Protein AF-A0A967QAL9-F1 (afdb_monomer)

Nearest PDB structures (foldseek):
  6nkc-assembly1_A  TM=5.419E-01  e=1.844E+00  metagenome
  7zas-assembly1_dd  TM=5.694E-01  e=4.173E+00  Ixodes ricinus
  8zcr-assembly1_B  TM=6.490E-01  e=5.864E+00  Homo sapiens
  2d26-assembly1_B  TM=6.048E-01  e=6.278E+00  Homo sapiens
  6xir-assembly1_q  TM=4.425E-01  e=6.720E+00  Saccharomyces cerevisiae

Solvent-accessible surface area (backbone atoms only — not comparable to full-atom values): 5343 Å² total; per-residue (Å²): 130,84,91,85,64,97,73,94,63,68,42,78,46,71,44,64,44,80,89,78,73,40,77,76,41,75,46,79,29,59,84,41,72,72,47,50,56,48,47,54,55,53,46,49,57,48,37,30,75,75,68,72,46,76,66,65,62,46,74,56,58,49,90,58,19,33,66,74,51,49,47,45,33,44,77,74,63,63,20,47,73,57,40,50,77,46,135

Mean predicted aligned error: 5.52 Å

Secondary structure (DSSP, 8-state):
--SSS-----EEEEEEETTTTEEEEEEEE-S-HHHHHHHHHHHHHHHHHHH----SEEE--GGG--HHHHHIIIIIT--EEE-----

Radius of gyration: 14.11 Å; Cα contacts (8 Å, |Δi|>4): 112; chains: 1; bounding box: 32×30×39 Å

Foldseek 3Di:
DPPDDDDFDKDKDFDADPVVRDGQDIDIHGPDLVRVLVVVVVSQVVSCVPPVDQAQEDEDEQSQQEPVNCCCQVVPRNHHYPYDHDD

Sequence (87 aa):
ANGDRPFFAYSTNYLVDLENAIIVDVEATAPIRQAEVGAVRDMLVRARSRFDLHPGVLAADTAYGGADMLGWLVEEQDIEPHIPVFD

Structure (mmCIF, N/CA/C/O backbone):
data_AF-A0A967QAL9-F1
#
_entry.id   AF-A0A967QAL9-F1
#
loop_
_atom_site.group_PDB
_atom_site.id
_atom_site.type_symbol
_atom_site.label_atom_id
_atom_site.label_alt_id
_atom_site.label_comp_id
_atom_site.label_asym_id
_atom_site.label_entity_id
_atom_site.label_seq_id
_atom_site.pdbx_PDB_ins_code
_atom_site.Cartn_x
_atom_site.Cartn_y
_atom_site.Cartn_z
_atom_site.occupancy
_atom_site.B_iso_or_equiv
_atom_site.auth_seq_id
_atom_site.auth_comp_id
_atom_site.auth_asym_id
_atom_site.auth_atom_id
_atom_site.pdbx_PDB_model_num
ATOM 1 N N . ALA A 1 1 ? 5.388 -19.598 -19.596 1.00 51.69 1 ALA A N 1
ATOM 2 C CA . ALA A 1 1 ? 5.256 -19.074 -20.971 1.00 51.69 1 ALA A CA 1
ATOM 3 C C . ALA A 1 1 ? 6.422 -19.605 -21.802 1.00 51.69 1 ALA A C 1
ATOM 5 O O . ALA A 1 1 ? 7.548 -19.507 -21.335 1.00 51.69 1 ALA A O 1
ATOM 6 N N . ASN A 1 2 ? 6.170 -20.215 -22.966 1.00 56.53 2 ASN A N 1
ATOM 7 C CA . ASN A 1 2 ? 7.231 -20.660 -23.883 1.00 56.53 2 ASN A CA 1
ATOM 8 C C . ASN A 1 2 ? 7.802 -19.426 -24.604 1.00 56.53 2 ASN A C 1
ATOM 10 O O . ASN A 1 2 ? 7.070 -18.741 -25.316 1.00 56.53 2 ASN A O 1
ATOM 14 N N . GLY A 1 3 ? 9.073 -19.121 -24.339 1.00 57.50 3 GLY A N 1
ATOM 15 C CA . GLY A 1 3 ? 9.732 -17.819 -24.512 1.00 57.50 3 GLY A CA 1
ATOM 16 C C . GLY A 1 3 ? 10.033 -17.325 -25.931 1.00 57.50 3 GLY A C 1
ATOM 17 O O . GLY A 1 3 ? 11.009 -16.608 -26.093 1.00 57.50 3 GLY A O 1
ATOM 18 N N . ASP A 1 4 ? 9.216 -17.647 -26.936 1.00 67.38 4 ASP A N 1
ATOM 19 C CA . ASP A 1 4 ? 9.526 -17.312 -28.340 1.00 67.38 4 ASP A CA 1
ATOM 20 C C . ASP A 1 4 ? 8.714 -16.148 -28.936 1.00 67.38 4 ASP A C 1
ATOM 22 O O . ASP A 1 4 ? 8.899 -15.802 -30.103 1.00 67.38 4 ASP A O 1
ATOM 26 N N . ARG A 1 5 ? 7.812 -15.501 -28.180 1.00 62.53 5 ARG A N 1
ATOM 27 C CA . ARG A 1 5 ? 7.063 -14.323 -28.667 1.00 62.53 5 ARG A CA 1
ATOM 28 C C . ARG A 1 5 ? 6.865 -13.271 -27.570 1.00 62.53 5 ARG A C 1
ATOM 30 O O . ARG A 1 5 ? 6.440 -13.649 -26.478 1.00 62.53 5 ARG A O 1
ATOM 37 N N . PRO A 1 6 ? 7.104 -11.970 -27.843 1.00 60.72 6 PRO A N 1
ATOM 38 C CA . PRO A 1 6 ? 6.687 -10.917 -26.927 1.00 60.72 6 PRO A CA 1
ATOM 39 C C . PRO A 1 6 ? 5.165 -10.983 -26.763 1.00 60.72 6 PRO A C 1
ATOM 41 O O . PRO A 1 6 ? 4.416 -11.005 -27.740 1.00 60.72 6 PRO A O 1
ATOM 44 N N . PHE A 1 7 ? 4.722 -11.079 -25.514 1.00 67.38 7 PHE A N 1
ATOM 45 C CA . PHE A 1 7 ? 3.320 -11.183 -25.127 1.00 67.38 7 PHE A CA 1
ATOM 46 C C . PHE A 1 7 ? 2.961 -9.947 -24.305 1.00 67.38 7 PHE A C 1
ATOM 48 O O . PHE A 1 7 ? 3.685 -9.581 -23.380 1.00 67.38 7 PHE A O 1
ATOM 55 N N . PHE A 1 8 ? 1.848 -9.302 -24.655 1.00 67.06 8 PHE A N 1
ATOM 56 C CA . PHE A 1 8 ? 1.266 -8.249 -23.832 1.00 67.06 8 PHE A CA 1
ATOM 57 C C . PHE A 1 8 ? 0.503 -8.904 -22.678 1.00 67.06 8 PHE A C 1
ATOM 59 O O . PHE A 1 8 ? -0.576 -9.459 -22.885 1.00 67.06 8 PHE A O 1
ATOM 66 N N . ALA A 1 9 ? 1.093 -8.868 -21.484 1.00 69.25 9 ALA A N 1
ATOM 67 C CA . ALA A 1 9 ? 0.428 -9.230 -20.236 1.00 69.25 9 ALA A CA 1
ATOM 68 C C . ALA A 1 9 ? -0.173 -7.991 -19.579 1.00 69.25 9 ALA A C 1
ATOM 70 O O . ALA A 1 9 ? 0.296 -6.880 -19.813 1.00 69.25 9 ALA A O 1
ATOM 71 N N . TYR A 1 10 ? -1.132 -8.211 -18.688 1.00 67.81 10 TYR A N 1
ATOM 72 C CA . TYR A 1 10 ? -1.487 -7.254 -17.650 1.00 67.81 10 TYR A CA 1
ATOM 73 C C . TYR A 1 10 ? -1.481 -7.994 -16.316 1.00 67.81 10 TYR A C 1
ATOM 75 O O . TYR A 1 10 ? -1.993 -9.114 -16.235 1.00 67.81 10 TYR A O 1
ATOM 83 N N . SER A 1 11 ? -0.894 -7.375 -15.298 1.00 75.38 11 SER A N 1
ATOM 84 C CA . SER A 1 11 ? -1.038 -7.808 -13.911 1.00 75.38 11 SER A CA 1
ATOM 85 C C . SER A 1 11 ? -2.332 -7.201 -13.372 1.00 75.38 11 SER A C 1
ATOM 87 O O . SER A 1 11 ? -2.625 -6.032 -13.623 1.00 75.38 11 SER A O 1
ATOM 89 N N . THR A 1 12 ? -3.135 -7.987 -12.656 1.00 84.12 12 THR A N 1
ATOM 90 C CA . THR A 1 12 ? -4.280 -7.462 -11.903 1.00 84.12 12 THR A CA 1
ATOM 91 C C . THR A 1 12 ? -3.881 -7.373 -10.441 1.00 84.12 12 THR A C 1
ATOM 93 O O . THR A 1 12 ? -3.651 -8.401 -9.807 1.00 84.12 12 THR A O 1
ATOM 96 N N . ASN A 1 13 ? -3.784 -6.152 -9.924 1.00 89.12 13 ASN A N 1
ATOM 97 C CA . ASN A 1 13 ? -3.474 -5.891 -8.525 1.00 89.12 13 ASN A CA 1
ATOM 98 C C . ASN A 1 13 ? -4.782 -5.775 -7.751 1.00 89.12 13 ASN A C 1
ATOM 100 O O . ASN A 1 13 ? -5.705 -5.098 -8.200 1.00 89.12 13 ASN A O 1
ATOM 104 N N . TYR A 1 14 ? -4.855 -6.434 -6.601 1.00 93.00 14 TYR A N 1
ATOM 105 C CA . TYR A 1 14 ? -6.029 -6.418 -5.737 1.00 93.00 14 TYR A CA 1
ATOM 106 C C . TYR A 1 14 ? -5.644 -5.804 -4.400 1.00 93.00 14 TYR A C 1
ATOM 108 O O . TYR A 1 14 ? -4.661 -6.229 -3.793 1.00 93.00 14 TYR A O 1
ATOM 116 N N . LEU A 1 15 ? -6.443 -4.855 -3.922 1.00 95.50 15 LEU A N 1
ATOM 117 C CA . LEU A 1 15 ? -6.425 -4.465 -2.520 1.00 95.50 15 LEU A CA 1
ATOM 118 C C . LEU A 1 15 ? -7.489 -5.294 -1.803 1.00 95.50 15 LEU A C 1
ATOM 120 O O . LEU A 1 15 ? -8.662 -5.273 -2.185 1.00 95.50 15 LEU A O 1
ATOM 124 N N . VAL A 1 16 ? -7.068 -6.061 -0.802 1.00 96.56 16 VAL A N 1
ATOM 125 C CA . VAL A 1 16 ? -7.923 -7.025 -0.106 1.00 96.56 16 VAL A CA 1
ATOM 126 C C . VAL A 1 16 ? -7.954 -6.696 1.377 1.00 96.56 16 VAL A C 1
ATOM 128 O O . VAL A 1 16 ? -6.911 -6.602 2.017 1.00 96.56 16 VAL A O 1
ATOM 131 N N . ASP A 1 17 ? -9.159 -6.560 1.918 1.00 96.62 17 ASP A N 1
ATOM 132 C CA . ASP A 1 17 ? -9.398 -6.596 3.353 1.00 96.62 17 ASP A CA 1
ATOM 133 C C . ASP A 1 17 ? -9.277 -8.049 3.829 1.00 96.62 17 ASP A C 1
ATOM 135 O O . ASP A 1 17 ? -10.093 -8.909 3.479 1.00 96.62 17 ASP A O 1
ATOM 139 N N . LEU A 1 18 ? -8.228 -8.319 4.604 1.00 95.44 18 LEU A N 1
ATOM 140 C CA . LEU A 1 18 ? -7.901 -9.655 5.091 1.00 95.44 18 LEU A CA 1
ATOM 141 C C . LEU A 1 18 ? -8.795 -10.113 6.249 1.00 95.44 18 LEU A C 1
ATOM 143 O O . LEU A 1 18 ? -8.925 -11.319 6.454 1.00 95.44 18 LEU A O 1
ATOM 147 N N . GLU A 1 19 ? -9.420 -9.194 6.987 1.00 95.00 19 GLU A N 1
ATOM 148 C CA . GLU A 1 19 ? -10.313 -9.541 8.096 1.00 95.00 19 GLU A CA 1
ATOM 149 C C . GLU A 1 19 ? -11.661 -10.035 7.572 1.00 95.00 19 GLU A C 1
ATOM 151 O O . GLU A 1 19 ? -12.214 -11.016 8.073 1.00 95.00 19 GLU A O 1
ATOM 156 N N . ASN A 1 20 ? -12.168 -9.381 6.524 1.00 95.81 20 ASN A N 1
ATOM 157 C CA . ASN A 1 20 ? -13.486 -9.669 5.958 1.00 95.81 20 ASN A CA 1
ATOM 158 C C . ASN A 1 20 ? -13.436 -10.498 4.664 1.00 95.81 20 ASN A C 1
ATOM 160 O O . ASN A 1 20 ? -14.482 -10.910 4.162 1.00 95.81 20 ASN A O 1
ATOM 164 N N . ALA A 1 21 ? -12.238 -10.764 4.131 1.00 95.31 21 ALA A N 1
ATOM 165 C CA . ALA A 1 21 ? -12.007 -11.451 2.858 1.00 95.31 21 ALA A CA 1
ATOM 166 C C . ALA A 1 21 ? -12.704 -10.769 1.661 1.00 95.31 21 ALA A C 1
ATOM 168 O O . ALA A 1 21 ? -13.284 -11.428 0.793 1.00 95.31 21 ALA A O 1
ATOM 169 N N . ILE A 1 22 ? -12.643 -9.434 1.614 1.00 95.88 22 ILE A N 1
ATOM 170 C CA . ILE A 1 22 ? -13.285 -8.608 0.582 1.00 95.88 22 ILE A CA 1
ATOM 171 C C . ILE A 1 22 ? -12.219 -7.949 -0.291 1.00 95.88 22 ILE A C 1
ATOM 173 O O . ILE A 1 22 ? -11.293 -7.317 0.209 1.00 95.88 22 ILE A O 1
ATOM 177 N N . ILE A 1 23 ? -12.379 -8.041 -1.612 1.00 96.81 23 ILE A N 1
ATOM 178 C CA . ILE A 1 23 ? -11.619 -7.207 -2.550 1.00 96.81 23 ILE A CA 1
ATOM 179 C C . ILE A 1 23 ? -12.230 -5.805 -2.517 1.00 96.81 23 ILE A C 1
ATOM 181 O O . ILE A 1 23 ? -13.379 -5.625 -2.922 1.00 96.81 23 ILE A O 1
ATOM 185 N N . VAL A 1 24 ? -11.473 -4.828 -2.024 1.00 96.56 24 VAL A N 1
ATOM 186 C CA . VAL A 1 24 ? -11.936 -3.442 -1.851 1.00 96.56 24 VAL A CA 1
ATOM 187 C C . VAL A 1 24 ? -11.589 -2.556 -3.047 1.00 96.56 24 VAL A C 1
ATOM 189 O O . VAL A 1 24 ? -12.296 -1.588 -3.321 1.00 96.56 24 VAL A O 1
ATOM 192 N N . ASP A 1 25 ? -10.530 -2.898 -3.783 1.00 96.31 25 ASP A N 1
ATOM 193 C CA . ASP A 1 25 ? -10.123 -2.199 -5.001 1.00 96.31 25 ASP A CA 1
ATOM 194 C C . ASP A 1 25 ? -9.366 -3.143 -5.948 1.00 96.31 25 ASP A C 1
ATOM 196 O O . ASP A 1 25 ? -8.829 -4.175 -5.531 1.00 96.31 25 ASP A O 1
ATOM 200 N N . VAL A 1 26 ? -9.336 -2.790 -7.231 1.00 94.00 26 VAL A N 1
ATOM 201 C CA . VAL A 1 26 ? -8.612 -3.519 -8.269 1.00 94.00 26 VAL A CA 1
ATOM 202 C C . VAL A 1 26 ? -7.989 -2.545 -9.261 1.00 94.00 26 VAL A C 1
ATOM 204 O O . VAL A 1 26 ? -8.637 -1.605 -9.723 1.00 94.00 26 VAL A O 1
ATOM 207 N N . GLU A 1 27 ? -6.742 -2.802 -9.644 1.00 91.31 27 GLU A N 1
ATOM 208 C CA . GLU A 1 27 ? -6.050 -2.001 -10.646 1.00 91.31 27 GLU A CA 1
ATOM 209 C C . GLU A 1 27 ? -5.217 -2.866 -11.592 1.00 91.31 27 GLU A C 1
ATOM 211 O O . GLU A 1 27 ? -4.331 -3.618 -11.180 1.00 91.31 27 GLU A O 1
ATOM 216 N N . ALA A 1 28 ? -5.518 -2.767 -12.888 1.00 88.44 28 ALA A N 1
ATOM 217 C CA . ALA A 1 28 ? -4.786 -3.473 -13.928 1.00 88.44 28 ALA A CA 1
ATOM 218 C C . ALA A 1 28 ? -3.592 -2.639 -14.402 1.00 88.44 28 ALA A C 1
ATOM 220 O O . ALA A 1 28 ? -3.762 -1.503 -14.845 1.00 88.44 28 ALA A O 1
ATOM 221 N N . THR A 1 29 ? -2.397 -3.223 -14.376 1.00 83.75 29 THR A N 1
ATOM 222 C CA . THR A 1 29 ? -1.159 -2.564 -14.804 1.00 83.75 29 THR A CA 1
ATOM 223 C C . THR A 1 29 ? -0.451 -3.364 -15.885 1.00 83.75 29 THR A C 1
ATOM 225 O O . THR A 1 29 ? -0.593 -4.584 -15.992 1.00 83.75 29 THR A O 1
ATOM 228 N N . ALA A 1 30 ? 0.347 -2.679 -16.708 1.00 79.00 30 ALA A N 1
ATOM 229 C CA . ALA A 1 30 ? 1.381 -3.367 -17.475 1.00 79.00 30 ALA A CA 1
ATOM 230 C C . ALA A 1 30 ? 2.333 -4.089 -16.492 1.00 79.00 30 ALA A C 1
ATOM 232 O O . ALA A 1 30 ? 2.527 -3.587 -15.382 1.00 79.00 30 ALA A O 1
ATOM 233 N N . PRO A 1 31 ? 2.946 -5.226 -16.874 1.00 71.31 31 PRO A N 1
ATOM 234 C CA . PRO A 1 31 ? 3.757 -6.071 -15.996 1.00 71.31 31 PRO A CA 1
ATOM 235 C C . PRO A 1 31 ? 5.164 -5.470 -15.855 1.00 71.31 31 PRO A C 1
ATOM 237 O O . PRO A 1 31 ? 6.175 -6.077 -16.208 1.00 71.31 31 PRO A O 1
ATOM 240 N N . ILE A 1 32 ? 5.213 -4.207 -15.442 1.00 76.69 32 ILE A N 1
ATOM 241 C CA . ILE A 1 32 ? 6.425 -3.447 -15.179 1.00 76.69 32 ILE A CA 1
ATOM 242 C C . ILE A 1 32 ? 6.367 -2.967 -13.732 1.00 76.69 32 ILE A C 1
ATOM 244 O O . ILE A 1 32 ? 5.368 -2.405 -13.283 1.00 76.69 32 ILE A O 1
ATOM 248 N N . ARG A 1 33 ? 7.472 -3.155 -13.008 1.00 68.38 33 ARG A N 1
ATOM 249 C CA . ARG 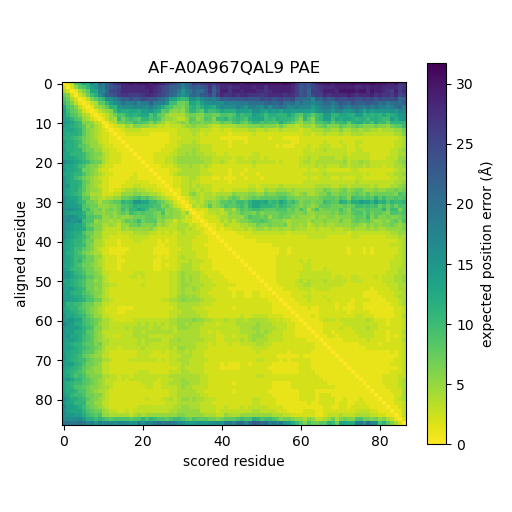A 1 33 ? 7.537 -2.948 -11.554 1.00 68.38 33 ARG A CA 1
ATOM 250 C C . ARG A 1 33 ? 7.127 -1.537 -11.117 1.00 68.38 33 ARG A C 1
ATOM 252 O O . ARG A 1 33 ? 6.470 -1.371 -10.100 1.00 68.38 33 ARG A O 1
ATOM 259 N N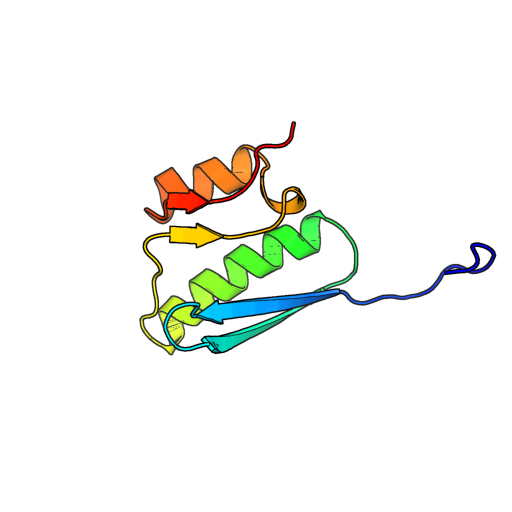 . GLN A 1 34 ? 7.477 -0.518 -11.906 1.00 72.31 34 GLN A N 1
ATOM 260 C CA . GLN A 1 34 ? 7.104 0.871 -11.616 1.00 72.31 34 GLN A CA 1
ATOM 261 C C . GLN A 1 34 ? 5.585 1.090 -11.639 1.00 72.31 34 GLN A C 1
ATOM 263 O O . GLN A 1 34 ? 5.070 1.837 -10.813 1.00 72.31 34 GLN A O 1
ATOM 268 N N . ALA A 1 35 ? 4.873 0.435 -12.562 1.00 72.94 35 ALA A N 1
ATOM 269 C CA . ALA A 1 35 ? 3.420 0.549 -12.642 1.00 72.94 35 ALA A CA 1
ATOM 270 C C . ALA A 1 35 ? 2.742 -0.203 -11.490 1.00 72.94 35 ALA A C 1
ATOM 272 O O . ALA A 1 35 ? 1.778 0.299 -10.926 1.00 72.94 35 ALA A O 1
ATOM 273 N N . GLU A 1 36 ? 3.271 -1.366 -11.104 1.00 73.75 36 GLU A N 1
ATOM 274 C CA . GLU A 1 36 ? 2.744 -2.155 -9.982 1.00 73.75 36 GLU A CA 1
ATOM 275 C C . GLU A 1 36 ? 2.869 -1.402 -8.647 1.00 73.75 36 GLU A C 1
ATOM 277 O O . GLU A 1 36 ? 1.888 -1.284 -7.915 1.00 73.75 36 GLU A O 1
ATOM 282 N N . VAL A 1 37 ? 4.031 -0.801 -8.355 1.00 80.25 37 VAL A N 1
ATOM 283 C CA . VAL A 1 37 ? 4.214 0.018 -7.138 1.00 80.25 37 VAL A CA 1
ATOM 284 C C . VAL A 1 37 ? 3.297 1.248 -7.140 1.00 80.25 37 VAL A C 1
ATOM 286 O O . VAL A 1 37 ? 2.734 1.589 -6.099 1.00 80.25 37 VAL A O 1
ATOM 289 N N . GLY A 1 38 ? 3.109 1.888 -8.301 1.00 85.88 38 GLY A N 1
ATOM 290 C CA . GLY A 1 38 ? 2.161 2.996 -8.456 1.00 85.88 38 GLY A CA 1
ATOM 291 C C . GLY A 1 38 ? 0.725 2.588 -8.114 1.00 85.88 38 GLY A C 1
ATOM 292 O O . GLY A 1 38 ? 0.074 3.259 -7.315 1.00 85.88 38 GLY A O 1
ATOM 293 N N . ALA A 1 39 ? 0.281 1.433 -8.614 1.00 88.19 39 ALA A N 1
ATOM 294 C CA . ALA A 1 39 ? -1.071 0.935 -8.380 1.00 88.19 39 ALA A CA 1
ATOM 295 C C . ALA A 1 39 ? -1.389 0.711 -6.895 1.00 88.19 39 ALA A C 1
ATOM 297 O O . ALA A 1 39 ? -2.509 0.977 -6.469 1.00 88.19 39 ALA A O 1
ATOM 298 N N . VAL A 1 40 ? -0.431 0.262 -6.075 1.00 90.94 40 VAL A N 1
ATOM 299 C CA . VAL A 1 40 ? -0.667 0.115 -4.624 1.00 90.94 40 VAL A CA 1
ATOM 300 C C . VAL A 1 40 ? -0.954 1.464 -3.969 1.00 90.94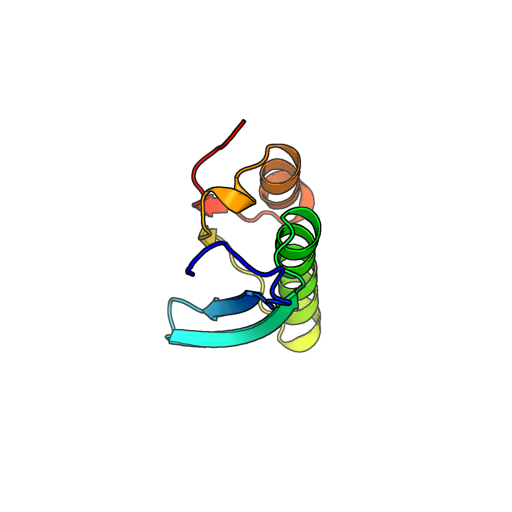 40 VAL A C 1
ATOM 302 O O . VAL A 1 40 ? -1.901 1.571 -3.188 1.00 90.94 40 VAL A O 1
ATOM 305 N N . ARG A 1 41 ? -0.177 2.504 -4.298 1.00 93.62 41 ARG A N 1
ATOM 306 C CA . ARG A 1 41 ? -0.399 3.852 -3.752 1.00 93.62 41 ARG A CA 1
ATOM 307 C C . ARG A 1 41 ? -1.759 4.396 -4.176 1.00 93.62 41 ARG A C 1
ATOM 309 O O . ARG A 1 41 ? -2.520 4.872 -3.333 1.00 93.62 41 ARG A O 1
ATOM 316 N N . ASP A 1 42 ? -2.082 4.260 -5.459 1.00 95.06 42 ASP A N 1
ATOM 317 C CA . ASP A 1 42 ? -3.337 4.753 -6.022 1.00 95.06 42 ASP A CA 1
ATOM 318 C C . ASP A 1 42 ? -4.552 4.028 -5.428 1.00 95.06 42 ASP A C 1
ATOM 320 O O . ASP A 1 42 ? -5.530 4.682 -5.054 1.00 95.06 42 ASP A O 1
ATOM 324 N N . MET A 1 43 ? -4.485 2.701 -5.266 1.00 96.00 43 MET A N 1
ATOM 325 C CA . MET A 1 43 ? -5.532 1.913 -4.606 1.00 96.00 43 MET A CA 1
ATOM 326 C C . MET A 1 43 ? -5.718 2.309 -3.134 1.00 96.00 43 MET A C 1
ATOM 328 O O . MET A 1 43 ? -6.856 2.466 -2.700 1.00 96.00 43 MET A O 1
ATOM 332 N N . LEU A 1 44 ? -4.641 2.521 -2.366 1.00 96.12 44 LEU A N 1
ATOM 333 C CA . LEU A 1 44 ? -4.734 2.933 -0.955 1.00 96.12 44 LEU A CA 1
ATOM 334 C C . LEU A 1 44 ? -5.389 4.310 -0.800 1.00 96.12 44 LEU A C 1
ATOM 336 O O . LEU A 1 44 ? -6.337 4.470 -0.029 1.00 96.12 44 LEU A O 1
ATOM 340 N N . VAL A 1 45 ? -4.936 5.300 -1.574 1.00 96.31 45 VAL A N 1
ATOM 341 C CA . VAL A 1 45 ? -5.508 6.657 -1.553 1.00 96.31 45 VAL A CA 1
ATOM 342 C C . VAL A 1 45 ? -6.982 6.631 -1.963 1.00 96.31 45 VAL A C 1
ATOM 344 O O . VAL A 1 45 ? -7.822 7.306 -1.360 1.00 96.31 45 VAL A O 1
ATOM 347 N N . ARG A 1 46 ? -7.322 5.830 -2.976 1.00 97.50 46 ARG A N 1
ATOM 348 C CA . ARG A 1 46 ? -8.689 5.700 -3.485 1.00 97.50 46 ARG A CA 1
ATOM 349 C C . ARG A 1 46 ? -9.612 4.988 -2.498 1.00 97.50 46 ARG A C 1
ATOM 351 O O . ARG A 1 46 ? -10.731 5.463 -2.302 1.00 97.50 46 ARG A O 1
ATOM 358 N N . ALA A 1 47 ? -9.151 3.920 -1.846 1.00 96.75 47 ALA A N 1
ATOM 359 C CA . ALA A 1 47 ? -9.901 3.215 -0.809 1.00 96.75 47 ALA A CA 1
ATOM 360 C C . ALA A 1 47 ? -10.203 4.134 0.382 1.00 96.75 47 ALA A C 1
ATOM 362 O O . ALA A 1 47 ? -11.358 4.229 0.806 1.00 96.75 47 ALA A O 1
ATOM 363 N N . ARG A 1 48 ? -9.210 4.909 0.833 1.00 96.75 48 ARG A N 1
ATOM 364 C CA . ARG A 1 48 ? -9.400 5.921 1.877 1.00 96.75 48 ARG A CA 1
ATOM 365 C C . ARG A 1 48 ? -10.412 6.982 1.459 1.00 96.75 48 ARG A C 1
ATOM 367 O O . ARG A 1 48 ? -11.361 7.255 2.180 1.00 96.75 48 ARG A O 1
ATOM 374 N N . SER A 1 49 ? -10.263 7.551 0.263 1.00 97.38 49 SER A N 1
ATOM 375 C CA . SER A 1 49 ? -11.157 8.615 -0.207 1.00 97.38 49 SER A CA 1
ATOM 376 C C . SER A 1 49 ? -12.599 8.155 -0.440 1.00 97.38 49 SER A C 1
ATOM 378 O O . SER A 1 49 ? -13.506 8.980 -0.330 1.00 97.38 49 SER A O 1
ATOM 380 N N . ARG A 1 50 ? -12.826 6.901 -0.847 1.00 97.25 50 ARG A N 1
ATOM 381 C CA . ARG A 1 50 ? -14.166 6.407 -1.212 1.00 97.25 50 ARG A CA 1
ATOM 382 C C . ARG A 1 50 ? -14.897 5.732 -0.065 1.00 97.25 50 ARG A C 1
ATOM 384 O O . ARG A 1 50 ? -16.121 5.819 -0.009 1.00 97.25 50 ARG A O 1
ATOM 391 N N . PHE A 1 51 ? -14.162 5.038 0.794 1.00 96.00 51 PHE A N 1
ATOM 392 C CA . PHE A 1 51 ? -14.729 4.142 1.797 1.00 96.00 51 PHE A CA 1
ATOM 393 C C . PHE A 1 51 ? -14.259 4.454 3.217 1.00 96.00 51 PHE A C 1
ATOM 395 O O . PHE A 1 51 ? -14.673 3.756 4.135 1.00 96.00 51 PHE A O 1
ATOM 402 N N . ASP A 1 52 ? -13.408 5.471 3.397 1.00 96.62 52 ASP A N 1
ATOM 403 C CA . ASP A 1 52 ? -12.746 5.776 4.673 1.00 96.62 52 ASP A CA 1
ATOM 404 C C . ASP A 1 52 ? -11.943 4.581 5.222 1.00 96.62 52 ASP A C 1
ATOM 406 O O . ASP A 1 52 ? -11.770 4.403 6.424 1.00 96.62 52 ASP A O 1
ATOM 410 N N . LEU A 1 53 ? -11.450 3.730 4.312 1.00 96.38 53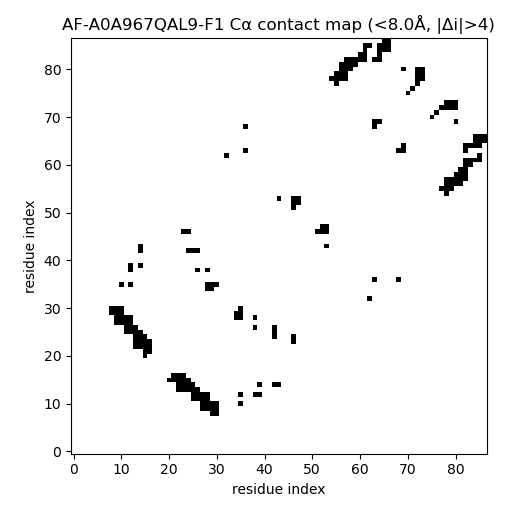 LEU A N 1
ATOM 411 C CA . LEU A 1 53 ? -10.619 2.579 4.647 1.00 96.38 53 LEU A CA 1
ATOM 412 C C . LEU A 1 53 ? -9.147 2.984 4.650 1.00 96.38 53 LEU A C 1
ATOM 414 O O . LEU A 1 53 ? -8.590 3.337 3.610 1.00 96.38 53 LEU A O 1
ATOM 418 N N . HIS A 1 54 ? -8.521 2.894 5.820 1.00 96.88 54 HIS A N 1
ATOM 419 C CA . HIS A 1 54 ? -7.096 3.147 6.016 1.00 96.88 54 HIS A CA 1
ATOM 420 C C . HIS A 1 54 ? -6.507 2.027 6.884 1.00 96.88 54 HIS A C 1
ATOM 422 O O . HIS A 1 54 ? -6.838 1.956 8.070 1.00 96.88 54 HIS A O 1
ATOM 428 N N . PRO A 1 55 ? -5.720 1.098 6.313 1.00 96.75 55 PRO A N 1
ATOM 429 C CA . PRO A 1 55 ? -5.243 -0.059 7.059 1.00 96.75 55 PRO A CA 1
ATOM 430 C C . PRO A 1 55 ? -4.117 0.336 8.018 1.00 96.75 55 PRO A C 1
ATOM 432 O O . PRO A 1 55 ? -3.267 1.140 7.665 1.00 96.75 55 PRO A O 1
ATOM 435 N 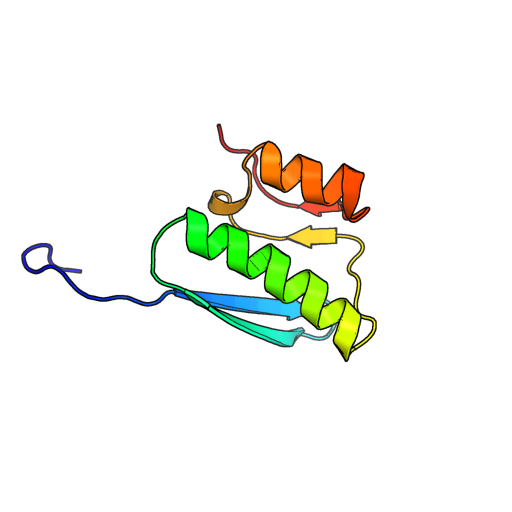N . GLY A 1 56 ? -4.059 -0.279 9.201 1.00 97.62 56 GLY A N 1
ATOM 436 C CA . GLY A 1 56 ? -2.901 -0.129 10.096 1.00 97.62 56 GLY A CA 1
ATOM 437 C C . GLY A 1 56 ? -1.682 -0.950 9.656 1.00 97.62 56 GLY A C 1
ATOM 438 O O . GLY A 1 56 ? -0.554 -0.590 9.971 1.00 97.62 56 GLY A O 1
ATOM 439 N N . V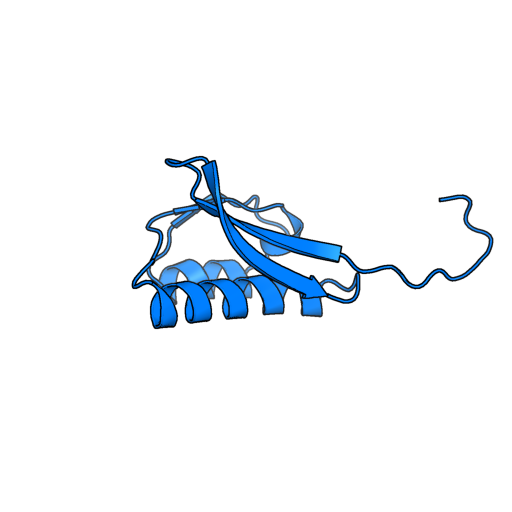AL A 1 57 ? -1.898 -2.038 8.907 1.00 97.62 57 VAL A N 1
ATOM 440 C CA . VAL A 1 57 ? -0.849 -2.939 8.405 1.00 97.62 57 VAL A CA 1
ATOM 441 C C . VAL A 1 57 ? -1.119 -3.263 6.937 1.00 97.62 57 VAL A C 1
ATOM 443 O O . VAL A 1 57 ? -2.259 -3.552 6.574 1.00 97.62 57 VAL A O 1
ATOM 446 N N . LEU A 1 58 ? -0.082 -3.276 6.096 1.00 96.88 58 LEU A N 1
ATOM 447 C CA . LEU A 1 58 ? -0.179 -3.692 4.693 1.00 96.88 58 LEU A CA 1
ATOM 448 C C . LEU A 1 58 ? 0.745 -4.875 4.399 1.00 96.88 58 LEU A C 1
ATOM 450 O O . LEU A 1 58 ? 1.965 -4.751 4.494 1.00 96.88 58 LEU A O 1
ATOM 454 N N . ALA A 1 59 ? 0.167 -6.002 3.978 1.00 96.06 59 ALA A N 1
ATOM 455 C CA . ALA A 1 59 ? 0.912 -7.153 3.476 1.00 96.06 59 ALA A CA 1
ATOM 456 C C . ALA A 1 59 ? 0.988 -7.131 1.944 1.00 96.06 59 ALA A C 1
ATOM 458 O O . ALA A 1 59 ? -0.022 -6.925 1.269 1.00 96.06 59 ALA A O 1
ATOM 459 N N . ALA A 1 60 ? 2.179 -7.367 1.396 1.00 92.81 60 ALA A N 1
ATOM 460 C CA . ALA A 1 60 ? 2.413 -7.427 -0.043 1.00 92.81 60 ALA A CA 1
ATOM 461 C C . ALA A 1 60 ? 3.656 -8.270 -0.372 1.00 92.81 60 ALA A C 1
ATOM 463 O O . ALA A 1 60 ? 4.437 -8.634 0.508 1.00 92.81 60 ALA A O 1
ATOM 464 N N . ASP A 1 61 ? 3.834 -8.578 -1.655 1.00 89.88 61 ASP A N 1
ATOM 465 C CA . ASP A 1 61 ? 4.992 -9.323 -2.152 1.00 89.88 61 ASP A CA 1
ATOM 466 C C . ASP A 1 61 ? 6.308 -8.520 -2.051 1.00 89.88 61 ASP A C 1
ATOM 468 O O . ASP A 1 61 ? 6.309 -7.288 -2.060 1.00 89.88 61 ASP A O 1
ATOM 472 N N . THR A 1 62 ? 7.446 -9.220 -2.034 1.00 89.19 62 THR A N 1
ATOM 473 C CA . THR A 1 62 ? 8.806 -8.652 -2.056 1.00 89.19 62 THR A CA 1
ATOM 474 C C . THR A 1 62 ? 9.020 -7.611 -3.162 1.00 89.19 62 THR A C 1
ATOM 476 O O . THR A 1 62 ? 9.807 -6.677 -2.994 1.00 89.19 62 THR A O 1
ATOM 479 N N . ALA A 1 63 ? 8.312 -7.712 -4.294 1.00 85.19 63 ALA A N 1
ATOM 480 C CA . ALA A 1 63 ? 8.369 -6.708 -5.360 1.00 85.19 63 ALA A CA 1
ATOM 481 C C . ALA A 1 63 ? 8.066 -5.271 -4.873 1.00 85.19 63 ALA A C 1
ATOM 483 O O . ALA A 1 63 ? 8.616 -4.315 -5.433 1.00 85.19 63 ALA A O 1
ATOM 484 N N . TYR A 1 64 ? 7.274 -5.131 -3.804 1.00 87.31 64 TYR A N 1
ATOM 485 C CA . TYR A 1 64 ? 6.882 -3.866 -3.175 1.00 87.31 64 TYR A CA 1
ATOM 486 C C . TYR A 1 64 ? 7.817 -3.410 -2.045 1.00 87.31 64 TYR A C 1
ATOM 488 O O . TYR A 1 64 ? 7.668 -2.300 -1.542 1.00 87.31 64 TYR A O 1
ATOM 496 N N . GLY A 1 65 ? 8.798 -4.228 -1.658 1.00 91.81 65 GLY A N 1
ATOM 497 C CA . GLY A 1 65 ? 9.685 -4.001 -0.512 1.00 91.81 65 GLY A CA 1
ATOM 498 C C . GLY A 1 65 ? 10.843 -3.027 -0.732 1.00 91.81 65 GLY A C 1
ATOM 499 O O . GLY A 1 65 ? 11.858 -3.148 -0.050 1.00 91.81 65 GLY A O 1
ATOM 500 N N . GLY A 1 66 ? 10.731 -2.107 -1.694 1.00 92.50 66 GLY A N 1
ATOM 501 C CA . GLY A 1 66 ? 11.765 -1.103 -1.960 1.00 92.50 66 GLY A CA 1
ATOM 502 C C . GLY A 1 66 ? 11.760 0.019 -0.919 1.00 92.50 66 GLY A C 1
ATOM 503 O O . GLY A 1 66 ? 10.691 0.425 -0.459 1.00 92.50 66 GLY A O 1
ATOM 504 N N . ALA A 1 67 ? 12.938 0.557 -0.586 1.00 93.88 67 ALA A N 1
ATOM 505 C CA . ALA A 1 67 ? 13.111 1.567 0.467 1.00 93.88 67 ALA A CA 1
ATOM 506 C C . ALA A 1 67 ? 12.149 2.766 0.339 1.00 93.88 67 ALA A C 1
ATOM 508 O O . ALA A 1 67 ? 11.494 3.122 1.316 1.00 93.88 67 ALA A O 1
ATOM 509 N N . ASP A 1 68 ? 11.984 3.324 -0.866 1.00 93.31 68 ASP A N 1
ATOM 510 C CA . ASP A 1 68 ? 11.071 4.453 -1.113 1.00 93.31 68 ASP A CA 1
ATOM 511 C C . ASP A 1 68 ? 9.597 4.104 -0.850 1.00 93.31 68 ASP A C 1
ATOM 513 O O . ASP A 1 68 ? 8.808 4.954 -0.436 1.00 93.31 68 ASP A O 1
ATOM 517 N N . MET A 1 69 ? 9.192 2.856 -1.109 1.00 93.56 69 MET A N 1
ATOM 518 C CA . MET A 1 69 ? 7.823 2.401 -0.859 1.00 93.56 69 MET A CA 1
ATOM 519 C C . MET A 1 69 ? 7.588 2.164 0.631 1.00 93.56 69 MET A C 1
ATOM 521 O O . MET A 1 69 ? 6.572 2.603 1.163 1.00 93.56 69 MET A O 1
ATOM 525 N N . LEU A 1 70 ? 8.541 1.519 1.307 1.00 95.44 70 LEU A N 1
ATOM 526 C CA . LEU A 1 70 ? 8.466 1.271 2.745 1.00 95.44 70 LEU A CA 1
ATOM 527 C C . LEU A 1 70 ? 8.486 2.581 3.544 1.00 95.44 70 LEU A C 1
ATOM 529 O O . LEU A 1 70 ? 7.674 2.751 4.448 1.00 95.44 70 LEU A O 1
ATOM 533 N N . GLY A 1 71 ? 9.352 3.527 3.168 1.00 96.25 71 GLY A N 1
ATOM 534 C CA . GLY A 1 71 ? 9.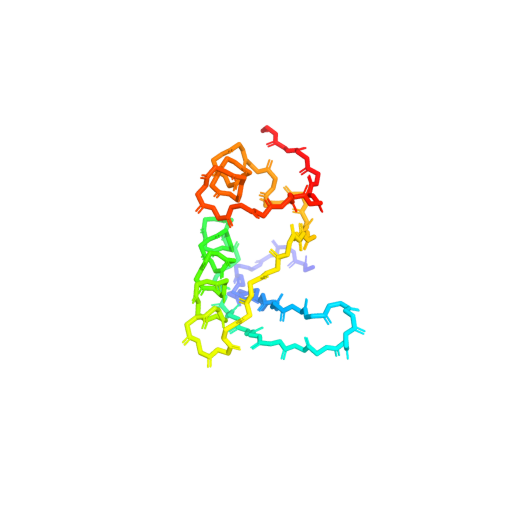399 4.856 3.777 1.00 96.25 71 GLY A CA 1
ATOM 535 C C . GLY A 1 71 ? 8.092 5.624 3.590 1.00 96.25 71 GLY A C 1
ATOM 536 O O . GLY A 1 71 ? 7.578 6.186 4.547 1.00 96.25 71 GLY A O 1
ATOM 537 N N . TRP A 1 72 ? 7.498 5.580 2.394 1.00 96.25 72 TRP A N 1
ATOM 538 C CA . TRP A 1 72 ? 6.196 6.207 2.143 1.00 96.25 72 TRP A CA 1
ATOM 539 C C . TRP A 1 72 ? 5.069 5.608 3.001 1.00 96.25 72 TRP A C 1
ATOM 541 O O . TRP A 1 72 ? 4.244 6.350 3.531 1.00 96.25 72 TRP A O 1
ATOM 551 N N . LEU A 1 73 ? 5.038 4.281 3.176 1.00 96.94 73 LEU A N 1
ATOM 552 C CA . LEU A 1 73 ? 4.040 3.621 4.027 1.00 96.94 73 LEU A CA 1
ATOM 553 C C . LEU A 1 73 ? 4.163 4.058 5.490 1.00 96.94 73 LEU A C 1
ATOM 555 O O . LEU A 1 73 ? 3.163 4.433 6.095 1.00 96.94 73 LEU A O 1
ATOM 559 N N . VAL A 1 74 ? 5.380 4.053 6.033 1.00 97.75 74 VAL A N 1
ATOM 560 C CA . VAL A 1 74 ? 5.617 4.370 7.447 1.00 97.75 74 VAL A CA 1
ATOM 561 C C . VAL A 1 74 ? 5.478 5.868 7.713 1.00 97.75 74 VAL A C 1
ATOM 563 O O . VAL A 1 74 ? 4.687 6.273 8.556 1.00 97.75 74 VAL A O 1
ATOM 566 N N . GLU A 1 75 ? 6.222 6.700 6.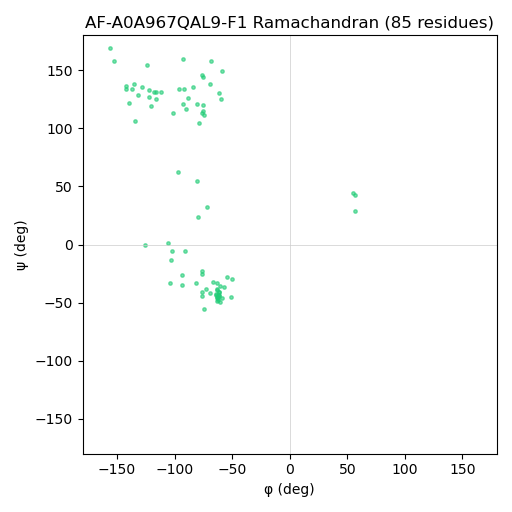988 1.00 98.06 75 GLU A N 1
ATOM 567 C CA . GLU A 1 75 ? 6.388 8.119 7.324 1.00 98.06 75 GLU A CA 1
ATOM 568 C C . GLU A 1 75 ? 5.215 8.983 6.844 1.00 98.06 75 GLU A C 1
ATOM 570 O O . GLU A 1 75 ? 4.873 9.977 7.484 1.00 98.06 75 GLU A O 1
ATOM 575 N N . GLU A 1 76 ? 4.595 8.636 5.711 1.00 97.12 76 GLU A N 1
ATOM 576 C CA . GLU A 1 76 ? 3.528 9.457 5.121 1.00 97.12 76 GLU A CA 1
ATOM 577 C C . GLU A 1 76 ? 2.130 8.888 5.351 1.00 97.12 76 GLU A C 1
ATOM 579 O O . GLU A 1 76 ? 1.168 9.655 5.442 1.00 97.12 76 GLU A O 1
ATOM 584 N N . GLN A 1 77 ? 1.990 7.561 5.395 1.00 96.94 77 GLN A N 1
ATOM 585 C CA . GLN A 1 77 ? 0.687 6.916 5.550 1.00 96.94 77 GLN A CA 1
ATOM 586 C C . GLN A 1 77 ? 0.423 6.387 6.960 1.00 96.94 77 GLN A C 1
ATOM 588 O O . GLN A 1 77 ? -0.737 6.099 7.246 1.00 96.94 77 GLN A O 1
ATOM 593 N N . ASP A 1 78 ? 1.430 6.294 7.834 1.00 97.88 78 ASP A N 1
ATOM 594 C CA . ASP A 1 78 ? 1.302 5.661 9.157 1.00 97.88 78 ASP A CA 1
ATOM 595 C C . ASP A 1 78 ? 0.758 4.218 9.051 1.00 97.88 78 ASP A C 1
ATOM 597 O O . ASP A 1 78 ? -0.168 3.812 9.751 1.00 97.88 78 ASP A O 1
ATOM 601 N N . ILE A 1 79 ? 1.295 3.459 8.087 1.00 98.19 79 ILE A N 1
ATOM 602 C CA . ILE A 1 79 ? 0.943 2.061 7.807 1.00 98.19 79 ILE A CA 1
ATOM 603 C C . ILE A 1 79 ? 2.168 1.188 8.067 1.00 98.19 79 ILE A C 1
ATOM 605 O O . ILE A 1 79 ? 3.222 1.389 7.461 1.00 98.19 79 ILE A O 1
ATOM 609 N N . GLU A 1 80 ? 2.022 0.165 8.907 1.00 98.12 80 GLU A N 1
ATOM 610 C CA . GLU A 1 80 ? 3.084 -0.807 9.165 1.00 98.12 80 GLU A CA 1
ATOM 611 C C . GLU A 1 80 ? 3.226 -1.789 7.981 1.00 98.12 80 GLU A C 1
ATOM 613 O O . GLU A 1 80 ? 2.277 -2.505 7.637 1.00 98.12 80 GLU A O 1
ATOM 618 N N . PRO A 1 81 ? 4.394 -1.864 7.319 1.00 96.88 81 PRO A N 1
ATOM 619 C CA . PRO A 1 81 ? 4.585 -2.786 6.210 1.00 96.88 81 PRO A CA 1
ATOM 620 C C . PRO A 1 81 ? 4.884 -4.206 6.710 1.00 96.88 81 PRO A C 1
ATOM 622 O O . PRO A 1 81 ? 5.914 -4.467 7.328 1.00 96.88 81 PRO A O 1
ATOM 625 N N . HIS A 1 82 ? 4.040 -5.164 6.333 1.00 96.81 82 HIS A N 1
ATOM 626 C CA . HIS A 1 82 ? 4.335 -6.595 6.398 1.00 96.81 82 HIS A CA 1
ATOM 627 C C . HIS A 1 82 ? 4.814 -7.093 5.026 1.00 96.81 82 HIS A C 1
ATOM 629 O O . HIS A 1 82 ? 4.155 -7.888 4.352 1.00 96.81 82 HIS A O 1
ATOM 635 N N . ILE A 1 83 ? 5.948 -6.551 4.575 1.00 95.12 83 ILE A N 1
ATOM 636 C CA . ILE A 1 83 ? 6.485 -6.739 3.221 1.00 95.12 83 ILE A CA 1
ATOM 637 C C . ILE A 1 83 ? 7.969 -7.116 3.331 1.00 95.12 83 ILE A C 1
ATOM 639 O O . ILE A 1 83 ? 8.715 -6.405 4.011 1.00 95.12 83 ILE A O 1
ATOM 643 N N . PRO A 1 84 ? 8.441 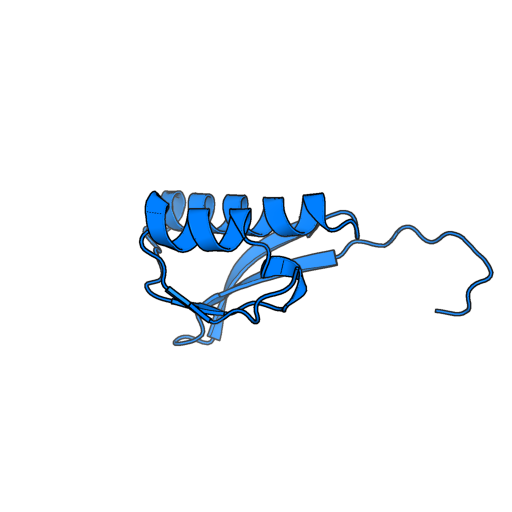-8.197 2.682 1.00 95.44 84 PRO A N 1
ATOM 644 C CA . PRO A 1 84 ? 9.864 -8.518 2.669 1.00 95.44 84 PRO A CA 1
ATOM 645 C C . PRO A 1 84 ? 10.681 -7.405 2.008 1.00 95.44 84 PRO A C 1
ATOM 647 O O . PRO A 1 84 ? 10.362 -6.975 0.901 1.00 95.44 84 PRO A O 1
ATOM 650 N N . VAL A 1 85 ? 11.751 -6.966 2.672 1.00 92.75 85 VAL A N 1
ATOM 651 C CA . VAL A 1 85 ? 12.663 -5.937 2.150 1.00 92.75 85 VAL A CA 1
ATOM 652 C C . VAL A 1 85 ? 13.453 -6.485 0.962 1.00 92.75 85 VAL A C 1
ATOM 654 O O . VAL A 1 85 ? 13.943 -7.617 1.004 1.00 92.75 85 VAL A O 1
ATOM 657 N N . PHE A 1 86 ? 13.614 -5.667 -0.076 1.00 82.62 86 PHE A N 1
ATOM 658 C CA . PHE A 1 86 ? 14.459 -5.963 -1.229 1.00 82.62 86 PHE A CA 1
ATOM 659 C C . PHE A 1 86 ? 15.259 -4.721 -1.630 1.00 82.62 86 PHE A C 1
ATOM 661 O O . PHE A 1 86 ? 14.688 -3.634 -1.726 1.00 82.62 86 PHE A O 1
ATOM 668 N N . ASP A 1 87 ? 16.558 -4.921 -1.865 1.00 63.19 87 ASP A N 1
ATOM 669 C CA . ASP A 1 87 ? 17.510 -3.923 -2.376 1.00 63.19 87 ASP A CA 1
ATOM 670 C C . ASP A 1 87 ? 17.671 -4.078 -3.899 1.00 63.19 87 ASP A C 1
ATOM 672 O O . ASP A 1 87 ? 18.029 -5.197 -4.342 1.00 63.19 87 ASP A O 1
#

pLDDT: mean 88.24, std 12.08, range [51.69, 98.19]